Protein 4IAU (pdb70)

InterPro domains:
  IPR001064 Beta/gamma crystallin [PF00030] (87-160)
  IPR001064 Beta/gamma crystallin [SM00247] (85-162)
  IPR011024 Gamma-crystallin-like [SSF49695] (13-160)

Radius of gyration: 16.04 Å; Cα contacts (8 Å, |Δi|>4): 445; chains: 1; bounding box: 22×29×55 Å

CATH classification: 2.60.20.10 (+1 more: 2.60.20.10)

B-factor: mean 14.28, std 14.47, range [1.96, 157.89]

Foldseek 3Di:
DQWKKWFAAPVGDIDMDDFWFQFDPGWTFKMATAHAKKFFQAGQFCVVVLQPGDMDDDDHDDDMGDPHGGGIMGGPVCAVQFKKWALGFNRGHDIDDPSFWDQFDDRQWTFWMATRAFKDWWDLHGRPDDHTDIDHGDGGRGVVSRVDDTRRTTTGGD

Sequence (158 aa):
STAKVTLVTSGGSSQDFTSEQTNITTDFARVRVTKGWIFYQQANYNDASGGGSLWIKLDESSHLDLPFTPRSFRPVKTFQVGATLYKHVNFGGKELDLPNSNPRIDIGGVSSALISQGQWRLYEQYDYAGPSTRRGPGVYVNAGALGVANDALKSERE

Solvent-accessible surface area: 7468 Å² total

Organism: Geodia cydonium (NCBI:txid6047)

Secondary structure (DSSP, 8-state):
--SEEEEE-TTS-EEEE-S-BS--SS---EEEEEE--EEESSHHHHTTTTT-S-EEE----S----SS--SEEE--TTTTT-EEEESSGGG-S-EEEESS--S---SS---EEEE-S--EEEESSGGG-S-EEEE-SEEE-SHHHHTS-TT-----B-

Structure (mmCIF, N/CA/C/O backbone):
data_4IAU
#
_entry.id   4IAU
#
_cell.length_a   24.170
_cell.length_b   61.302
_cell.length_c   50.175
_cell.angle_alpha   90.00
_cell.angle_beta   95.45
_cell.angle_gamma   90.00
#
_symmetry.space_group_name_H-M   'P 1 21 1'
#
loop_
_entity.id
_entity.type
_entity.pdbx_description
1 polymer Beta-gamma-crystallin
2 non-polymer 'CALCIUM ION'
3 non-polymer GLYCEROL
4 water water
#
loop_
_atom_site.group_PDB
_atom_site.id
_atom_site.type_symbol
_atom_site.label_atom_id
_atom_site.label_alt_id
_atom_site.label_comp_id
_atom_site.label_asym_id
_atom_site.label_entity_id
_atom_site.label_seq_id
_atom_site.pdbx_PDB_ins_code
_atom_site.Cartn_x
_atom_site.Cartn_y
_atom_site.Cartn_z
_atom_site.occupancy
_atom_site.B_iso_or_equiv
_atom_site.auth_seq_id
_atom_site.auth_comp_id
_atom_site.auth_asym_id
_atom_site.auth_atom_id
_atom_site.pdbx_PDB_model_num
ATOM 1 N N . SER A 1 2 ? -0.776 20.207 28.703 1.00 21.16 2 SER A N 1
ATOM 2 C CA . SER A 1 2 ? -0.252 21.388 28.065 1.00 14.19 2 SER A CA 1
ATOM 3 C C . SER A 1 2 ? 0.763 20.980 27.026 1.00 13.19 2 SER A C 1
ATOM 4 O O . SER A 1 2 ? 1.558 20.076 27.287 1.00 17.96 2 SER A O 1
ATOM 11 N N . THR A 1 3 ? 0.754 21.675 25.915 1.00 12.28 3 THR A N 1
ATOM 12 C CA . THR A 1 3 ? 1.678 21.451 24.831 1.00 12.96 3 THR A CA 1
ATOM 13 C C . THR A 1 3 ? 2.941 22.327 24.886 1.00 11.17 3 THR A C 1
ATOM 14 O O . THR A 1 3 ? 4.016 21.935 24.352 1.00 16.35 3 THR A O 1
ATOM 21 N N . ALA A 1 4 ? 2.881 23.471 25.487 1.00 8.03 4 ALA A N 1
ATOM 22 C CA . ALA A 1 4 ? 4.053 24.327 25.755 1.00 6.68 4 ALA A CA 1
ATOM 23 C C . ALA A 1 4 ? 3.981 24.753 27.210 1.00 5.92 4 ALA A C 1
ATOM 24 O O . ALA A 1 4 ? 2.895 25.006 27.734 1.00 6.70 4 ALA A O 1
ATOM 26 N N . LYS A 1 5 ? 5.155 24.859 27.854 1.00 5.51 5 LYS A N 1
ATOM 27 C CA . LYS A 1 5 ? 5.181 25.190 29.270 1.00 5.24 5 LYS A CA 1
ATOM 28 C C . LYS A 1 5 ? 6.505 25.845 29.613 1.00 5.19 5 LYS A C 1
ATOM 29 O O . LYS A 1 5 ? 7.566 25.380 29.165 1.00 5.96 5 LYS A O 1
ATOM 40 N N . VAL A 1 6 ? 6.455 26.882 30.419 1.00 5.16 6 VAL A N 1
ATOM 41 C CA . VAL A 1 6 ? 7.639 27.567 30.902 1.00 5.10 6 VAL A CA 1
ATOM 42 C C . VAL A 1 6 ? 7.440 27.929 32.375 1.00 5.01 6 VAL A C 1
ATOM 43 O O . VAL A 1 6 ? 6.374 28.340 32.775 1.00 6.07 6 VAL A O 1
ATOM 47 N N . THR A 1 7 ? 8.520 27.795 33.133 1.00 5.35 7 THR A N 1
ATOM 48 C CA . THR A 1 7 ? 8.580 28.256 34.492 1.00 5.73 7 THR A CA 1
ATOM 49 C C . THR A 1 7 ? 9.390 29.557 34.536 1.00 5.38 7 THR A C 1
ATOM 50 O O . THR A 1 7 ? 10.473 29.642 33.958 1.00 6.21 7 THR A O 1
ATOM 54 N N . LEU A 1 8 ? 8.845 30.559 35.221 1.00 5.74 8 LEU A N 1
ATOM 55 C CA . LEU A 1 8 ? 9.492 31.834 35.419 1.00 5.29 8 LEU A CA 1
ATOM 56 C C . LEU A 1 8 ? 9.575 32.108 36.905 1.00 5.51 8 LEU A C 1
ATOM 57 O O . LEU A 1 8 ? 8.684 31.780 37.676 1.00 6.64 8 LEU A O 1
ATOM 62 N N . VAL A 1 9 ? 10.713 32.682 37.327 1.00 5.86 9 VAL A N 1
ATOM 63 C CA . VAL A 1 9 ? 10.999 32.923 38.738 1.00 5.94 9 VAL A CA 1
ATOM 64 C C . VAL A 1 9 ? 11.422 34.376 38.922 1.00 5.96 9 VAL A C 1
ATOM 65 O O . VAL A 1 9 ? 12.216 34.925 38.156 1.00 6.27 9 VAL A O 1
ATOM 69 N N . THR A 1 10 ? 10.860 35.027 39.951 1.00 6.25 10 THR A N 1
ATOM 70 C CA . THR A 1 10 ? 11.203 36.387 40.305 1.00 6.68 10 THR A CA 1
ATOM 71 C C . THR A 1 10 ? 12.540 36.433 41.008 1.00 6.85 10 THR A C 1
ATOM 72 O O . THR A 1 10 ? 13.018 35.447 41.543 1.00 7.48 10 THR A O 1
ATOM 76 N N . SER A 1 11 ? 13.100 37.643 41.117 1.00 7.42 11 SER A N 1
ATOM 77 C CA . SER A 1 11 ? 14.347 37.804 41.860 1.00 8.18 11 SER A CA 1
ATOM 78 C C . SER A 1 11 ? 14.145 37.413 43.318 1.00 8.09 11 SER A C 1
ATOM 79 O O . SER A 1 11 ? 15.092 37.022 43.981 1.00 9.64 11 SER A O 1
ATOM 84 N N . GLY A 1 12 ? 12.933 37.566 43.851 1.00 8.51 12 GLY A N 1
ATOM 85 C CA . GLY A 1 12 ? 12.639 37.208 45.226 1.00 9.18 12 GLY A CA 1
ATOM 86 C C . GLY A 1 12 ? 12.448 35.763 45.486 1.00 8.45 12 GLY A C 1
ATOM 87 O O . GLY A 1 12 ? 12.333 35.370 46.635 1.00 10.73 12 GLY A O 1
ATOM 88 N N . GLY A 1 13 ? 12.391 34.935 44.428 1.00 7.95 13 GLY A N 1
ATOM 89 C CA . GLY A 1 13 ? 12.230 33.513 44.541 1.00 7.95 13 GLY A CA 1
ATOM 90 C C . GLY A 1 13 ? 10.883 32.934 44.303 1.00 8.36 13 GLY A C 1
ATOM 91 O O . GLY A 1 13 ? 10.689 31.770 44.591 1.00 15.84 13 GLY A O 1
ATOM 92 N N . SER A 1 14 ? 9.921 33.677 43.841 1.00 8.21 14 SER A N 1
ATOM 93 C CA . SER A 1 14 ? 8.566 33.203 43.586 1.00 8.39 14 SER A CA 1
ATOM 94 C C . SER A 1 14 ? 8.460 32.709 42.155 1.00 7.41 14 SER A C 1
ATOM 95 O O . SER A 1 14 ? 8.964 33.357 41.236 1.00 11.14 14 SER A O 1
ATOM 102 N N . SER A 1 15 ? 7.758 31.652 41.932 1.00 7.14 15 SER A N 1
ATOM 103 C CA . SER A 1 15 ? 7.712 30.980 40.631 1.00 6.96 15 SER A CA 1
ATOM 104 C C . SER A 1 15 ? 6.291 30.848 40.144 1.00 6.09 15 SER A C 1
ATOM 105 O O . SER A 1 15 ? 5.346 30.692 40.917 1.00 7.29 15 SER A O 1
ATOM 112 N N . GLN A 1 16 ? 6.162 30.859 38.807 1.00 6.31 16 GLN A N 1
ATOM 113 C CA . GLN A 1 16 ? 4.881 30.587 38.171 1.00 6.01 16 GLN A CA 1
ATOM 114 C C . GLN A 1 16 ? 5.144 29.876 36.867 1.00 5.90 16 GLN A C 1
ATOM 115 O O . GLN A 1 16 ? 6.116 30.167 36.164 1.00 6.37 16 GLN A O 1
ATOM 121 N N . ASP A 1 17 ? 4.224 28.954 36.524 1.00 6.39 17 ASP A N 1
ATOM 122 C CA . ASP A 1 17 ? 4.291 28.276 35.243 1.00 6.24 17 ASP A CA 1
ATOM 123 C C . ASP A 1 17 ? 3.223 28.863 34.308 1.00 5.90 17 ASP A C 1
ATOM 124 O O . ASP A 1 17 ? 2.156 29.243 34.724 1.00 7.52 17 ASP A O 1
ATOM 129 N N . PHE A 1 18 ? 3.570 28.897 33.011 1.00 5.43 18 PHE A N 1
ATOM 130 C CA . PHE A 1 18 ? 2.696 29.393 31.974 1.00 5.56 18 PHE A CA 1
ATOM 131 C C . PHE A 1 18 ? 2.624 28.380 30.852 1.00 5.42 18 PHE A C 1
ATOM 132 O O . PHE A 1 18 ? 3.612 27.726 30.504 1.00 5.92 18 PHE A O 1
ATOM 140 N N . THR A 1 19 ? 1.428 28.293 30.225 1.00 6.11 19 THR A N 1
ATOM 141 C CA . THR A 1 19 ? 1.177 27.366 29.136 1.00 6.33 19 THR A CA 1
ATOM 142 C C . THR A 1 19 ? 0.567 28.082 27.943 1.00 6.39 19 THR A C 1
ATOM 143 O O . THR A 1 19 ? 0.206 27.426 26.967 1.00 8.45 19 THR A O 1
ATOM 147 N N . SER A 1 20 ? 0.431 29.400 27.979 1.00 6.07 20 SER A N 1
ATOM 148 C CA . SER A 1 20 ? -0.177 30.147 26.905 1.00 6.05 20 SER A CA 1
ATOM 149 C C . SER A 1 20 ? 0.447 31.515 26.798 1.00 6.14 20 SER A C 1
ATOM 150 O O . SER A 1 20 ? 1.153 31.966 27.706 1.00 6.53 20 SER A O 1
ATOM 153 N N . GLU A 1 21 ? 0.152 32.220 25.724 1.00 6.52 21 GLU A N 1
ATOM 154 C CA . GLU A 1 21 ? 0.736 33.525 25.462 1.00 6.26 21 GLU A CA 1
ATOM 155 C C . GLU A 1 21 ? 0.327 34.550 26.510 1.00 6.35 21 GLU A C 1
ATOM 156 O O . GLU A 1 21 ? -0.809 34.569 26.968 1.00 7.38 21 GLU A O 1
ATOM 162 N N . GLN A 1 22 ? 1.264 35.448 26.834 1.00 6.16 22 GLN A N 1
ATOM 163 C CA . GLN A 1 22 ? 1.068 36.522 27.765 1.00 5.90 22 GLN A CA 1
ATOM 164 C C . GLN A 1 22 ? 1.445 37.844 27.125 1.00 5.73 22 GLN A C 1
ATOM 165 O O . GLN A 1 22 ? 2.643 38.151 26.978 1.00 6.72 22 GLN A O 1
ATOM 171 N N . THR A 1 23 ? 0.452 38.627 26.708 1.00 6.15 23 THR A N 1
ATOM 172 C CA . THR A 1 23 ? 0.670 39.887 26.054 1.00 6.63 23 THR A CA 1
ATOM 173 C C . THR A 1 23 ? 1.156 40.965 26.990 1.00 6.29 23 THR A C 1
ATOM 174 O O . THR A 1 23 ? 1.760 41.963 26.564 1.00 6.83 23 THR A O 1
ATOM 181 N N . ASN A 1 24 ? 0.832 40.809 28.271 1.00 6.42 24 ASN A N 1
ATOM 182 C CA . ASN A 1 24 ? 1.274 41.693 29.358 1.00 7.13 24 ASN A CA 1
ATOM 183 C C . ASN A 1 24 ? 1.557 40.771 30.553 1.00 7.85 24 ASN A C 1
ATOM 184 O O . ASN A 1 24 ? 0.999 39.675 30.618 1.00 9.55 24 ASN A O 1
ATOM 189 N N . ILE A 1 25 ? 2.386 41.234 31.463 1.00 8.77 25 ILE A N 1
ATOM 190 C CA . ILE A 1 25 ? 2.688 40.454 32.666 1.00 8.56 25 ILE A CA 1
ATOM 191 C C . ILE A 1 25 ? 2.953 41.480 33.756 1.00 8.88 25 ILE A C 1
ATOM 192 O O . ILE A 1 25 ? 3.816 42.331 33.609 1.00 10.46 25 ILE A O 1
ATOM 197 N N . THR A 1 26 ? 2.253 41.393 34.880 1.00 9.22 26 THR A N 1
ATOM 198 C CA . THR A 1 26 ? 2.471 42.391 35.955 1.00 10.38 26 THR A CA 1
ATOM 199 C C . THR A 1 26 ? 3.750 42.116 36.734 1.00 10.10 26 THR A C 1
ATOM 200 O O . THR A 1 26 ? 4.523 43.015 37.071 1.00 13.66 26 THR A O 1
ATOM 207 N N . THR A 1 27 ? 4.021 40.848 36.980 1.00 8.36 27 THR A N 1
ATOM 208 C CA . THR A 1 27 ? 5.153 40.412 37.738 1.00 7.98 27 THR A CA 1
ATOM 209 C C . THR A 1 27 ? 6.433 40.581 36.935 1.00 7.00 27 THR A C 1
ATOM 210 O O . THR A 1 27 ? 6.445 40.317 35.742 1.00 8.19 27 THR A O 1
ATOM 214 N N . ASP A 1 28 ? 7.502 41.009 37.590 1.00 7.65 28 ASP A N 1
ATOM 215 C CA . ASP A 1 28 ? 8.838 41.077 37.012 1.00 7.59 28 ASP A CA 1
ATOM 216 C C . ASP A 1 28 ? 9.547 39.755 37.261 1.00 6.82 28 ASP A C 1
ATOM 217 O O . ASP A 1 28 ? 9.822 39.387 38.418 1.00 8.84 28 ASP A O 1
ATOM 222 N N . PHE A 1 29 ? 9.859 39.016 36.198 1.00 6.67 29 PHE A N 1
ATOM 223 C CA . PHE A 1 29 ? 10.576 37.766 36.290 1.00 6.86 29 PHE A CA 1
ATOM 224 C C . PHE A 1 29 ? 12.039 37.934 35.933 1.00 6.74 29 PHE A C 1
ATOM 225 O O . PHE A 1 29 ? 12.380 38.760 35.055 1.00 8.14 29 PHE A O 1
ATOM 233 N N . ALA A 1 30 ? 12.877 37.143 36.564 1.00 6.50 30 ALA A N 1
ATOM 234 C CA . ALA A 1 30 ? 14.332 37.225 36.406 1.00 7.46 30 ALA A CA 1
ATOM 235 C C . ALA A 1 30 ? 14.957 35.933 35.854 1.00 6.56 30 ALA A C 1
ATOM 236 O O . ALA A 1 30 ? 16.042 36.032 35.269 1.00 7.52 30 ALA A O 1
ATOM 238 N N . ARG A 1 31 ? 14.376 34.777 36.088 1.00 6.36 31 ARG A N 1
ATOM 239 C CA . ARG A 1 31 ? 14.957 33.492 35.675 1.00 5.96 31 ARG A CA 1
ATOM 240 C C . ARG A 1 31 ? 13.883 32.670 34.988 1.00 5.56 31 ARG A C 1
ATOM 241 O O . ARG A 1 31 ? 12.684 32.863 35.198 1.00 6.14 31 ARG A O 1
ATOM 249 N N . VAL A 1 32 ? 14.358 31.736 34.164 1.00 5.72 32 VAL A N 1
ATOM 250 C CA . VAL A 1 32 ? 13.475 30.998 33.254 1.00 5.53 32 VAL A CA 1
ATOM 251 C C . VAL A 1 32 ? 13.943 29.565 33.102 1.00 6.07 32 VAL A C 1
ATOM 252 O O . VAL A 1 32 ? 15.153 29.283 33.065 1.00 7.29 32 VAL A O 1
ATOM 256 N N . ARG A 1 33 ? 12.985 28.667 32.901 1.00 5.98 33 ARG A N 1
ATOM 257 C CA . ARG A 1 33 ? 13.222 27.317 32.422 1.00 6.10 33 ARG A CA 1
ATOM 258 C C . ARG A 1 33 ? 12.045 26.905 31.530 1.00 5.34 33 ARG A C 1
ATOM 259 O O . ARG A 1 33 ? 10.952 26.688 32.027 1.00 6.04 33 ARG A O 1
ATOM 267 N N . VAL A 1 34 ? 12.298 26.811 30.212 1.00 6.01 34 VAL A N 1
ATOM 268 C CA . VAL A 1 34 ? 11.313 26.233 29.312 1.00 5.46 34 VAL A CA 1
ATOM 269 C C . VAL A 1 34 ? 11.304 24.721 29.517 1.00 5.69 34 VAL A C 1
ATOM 270 O O . VAL A 1 34 ? 12.344 24.070 29.351 1.00 7.15 34 VAL A O 1
ATOM 274 N N . THR A 1 35 ? 10.165 24.169 29.909 1.00 5.56 35 THR A N 1
ATOM 275 C CA . THR A 1 35 ? 10.063 22.723 30.144 1.00 5.92 35 THR A CA 1
ATOM 276 C C . THR A 1 35 ? 9.404 21.999 28.970 1.00 5.61 35 THR A C 1
ATOM 277 O O . THR A 1 35 ? 9.702 20.809 28.797 1.00 6.44 35 THR A O 1
ATOM 281 N N . LYS A 1 36 ? 8.590 22.670 28.176 1.00 5.54 36 LYS A N 1
ATOM 282 C CA . LYS A 1 36 ? 7.990 22.078 26.988 1.00 5.47 36 LYS A CA 1
ATOM 283 C C . LYS A 1 36 ? 7.862 23.156 25.920 1.00 5.45 36 LYS A C 1
ATOM 284 O O . LYS A 1 36 ? 7.353 24.238 26.157 1.00 5.81 36 LYS A O 1
ATOM 290 N N . GLY A 1 37 ? 8.289 22.816 24.712 1.00 6.18 37 GLY A N 1
ATOM 291 C CA . GLY A 1 37 ? 8.066 23.664 23.554 1.00 6.50 37 GLY A CA 1
ATOM 292 C C . GLY A 1 37 ? 9.195 24.662 23.350 1.00 5.93 37 GLY A C 1
ATOM 293 O O . GLY A 1 37 ? 10.355 24.427 23.685 1.00 6.56 37 GLY A O 1
ATOM 306 N N . TRP A 1 39 ? 9.732 29.104 23.349 1.00 5.11 39 TRP A N 1
ATOM 307 C CA . TRP A 1 39 ? 9.122 30.329 23.759 1.00 5.24 39 TRP A CA 1
ATOM 308 C C . TRP A 1 39 ? 9.958 31.536 23.332 1.00 5.08 39 TRP A C 1
ATOM 309 O O . TRP A 1 39 ? 11.172 31.460 23.273 1.00 6.74 39 TRP A O 1
ATOM 320 N N . ILE A 1 40 ? 9.291 32.661 23.124 1.00 4.81 40 ILE A N 1
ATOM 321 C CA . ILE A 1 40 ? 9.962 33.912 22.818 1.00 4.69 40 ILE A CA 1
ATOM 322 C C . ILE A 1 40 ? 9.535 34.912 23.872 1.00 4.62 40 ILE A C 1
ATOM 323 O O . ILE A 1 40 ? 8.351 35.021 24.225 1.00 5.27 40 ILE A O 1
ATOM 328 N N . PHE A 1 41 ? 10.517 35.645 24.386 1.00 4.73 41 PHE A N 1
ATOM 329 C CA . PHE A 1 41 ? 10.381 36.655 25.423 1.00 4.89 41 PHE A CA 1
ATOM 330 C C . PHE A 1 41 ? 10.736 38.008 24.846 1.00 4.77 41 PHE A C 1
ATOM 331 O O . PHE A 1 41 ? 11.679 38.109 24.049 1.00 5.39 41 PHE A O 1
ATOM 346 N N . TYR A 1 42 ? 10.008 39.057 25.280 1.00 4.76 42 TYR A N 1
ATOM 347 C CA . TYR A 1 42 ? 10.149 40.365 24.695 1.00 4.74 42 TYR A CA 1
ATOM 348 C C . TYR A 1 42 ? 10.255 41.421 25.789 1.00 4.88 42 TYR A C 1
ATOM 349 O O . TYR A 1 42 ? 9.571 41.351 26.807 1.00 5.52 42 TYR A O 1
ATOM 358 N N . GLN A 1 43 ? 11.051 42.453 25.495 1.00 5.40 43 GLN A N 1
ATOM 359 C CA . GLN A 1 43 ? 11.246 43.545 26.444 1.00 5.64 43 GLN A CA 1
ATOM 360 C C . GLN A 1 43 ? 10.021 44.423 26.610 1.00 5.84 43 GLN A C 1
ATOM 361 O O . GLN A 1 43 ? 9.828 45.023 27.684 1.00 6.24 43 GLN A O 1
ATOM 367 N N . GLN A 1 44 ? 9.204 44.567 25.560 1.00 5.62 44 GLN A N 1
ATOM 368 C CA . GLN A 1 44 ? 7.999 45.355 25.593 1.00 5.56 44 GLN A CA 1
ATOM 369 C C . GLN A 1 44 ? 6.774 44.465 25.599 1.00 5.50 44 GLN A C 1
ATOM 370 O O . GLN A 1 44 ? 6.789 43.328 25.114 1.00 6.36 44 GLN A O 1
ATOM 376 N N . ALA A 1 45 ? 5.664 45.026 26.096 1.00 6.06 45 ALA A N 1
ATOM 377 C CA . ALA A 1 45 ? 4.345 44.370 25.993 1.00 6.23 45 ALA A CA 1
ATOM 378 C C . ALA A 1 45 ? 3.978 44.165 24.540 1.00 5.90 45 ALA A C 1
ATOM 379 O O . ALA A 1 45 ? 4.511 44.785 23.624 1.00 6.68 45 ALA A O 1
ATOM 381 N N . ASN A 1 46 ? 3.024 43.250 24.335 1.00 5.94 46 ASN A N 1
ATOM 382 C CA . ASN A 1 46 ? 2.514 43.045 22.997 1.00 6.19 46 ASN A CA 1
ATOM 383 C C . ASN A 1 46 ? 3.620 42.672 22.024 1.00 5.84 46 ASN A C 1
ATOM 384 O O . ASN A 1 46 ? 3.571 43.017 20.837 1.00 6.90 46 ASN A O 1
ATOM 389 N N . TYR A 1 47 ? 4.597 41.926 22.504 1.00 5.19 47 TYR A N 1
ATOM 390 C CA . TYR A 1 47 ? 5.570 41.268 21.637 1.00 5.29 47 TYR A CA 1
ATOM 391 C C . TYR A 1 47 ? 6.347 42.290 20.844 1.00 5.03 47 TYR A C 1
ATOM 392 O O . TYR A 1 47 ? 6.595 42.158 19.642 1.00 5.54 47 TYR A O 1
ATOM 401 N N . ASN A 1 48 ? 6.841 43.337 21.527 1.00 5.45 48 ASN A N 1
ATOM 402 C CA . ASN A 1 48 ? 7.694 44.344 20.902 1.00 5.36 48 ASN A CA 1
ATOM 403 C C . ASN A 1 48 ? 6.998 45.078 19.778 1.00 5.66 48 ASN A C 1
ATOM 404 O O . ASN A 1 48 ? 7.614 45.557 18.828 1.00 6.24 48 ASN A O 1
ATOM 409 N N . ASP A 1 49 ? 5.666 45.274 19.928 1.00 6.31 49 ASP A N 1
ATOM 410 C CA . ASP A 1 49 ? 4.975 45.998 18.855 1.00 6.44 49 ASP A CA 1
ATOM 411 C C . ASP A 1 49 ? 5.445 47.438 18.711 1.00 6.52 49 ASP A C 1
ATOM 412 O O . ASP A 1 49 ? 5.626 47.915 17.595 1.00 6.89 49 ASP A O 1
ATOM 417 N N . ALA A 1 50 ? 5.616 48.164 19.833 1.00 6.53 50 ALA A N 1
ATOM 418 C CA . ALA A 1 50 ? 5.917 49.595 19.730 1.00 6.58 50 ALA A CA 1
ATOM 419 C C . ALA A 1 50 ? 7.230 49.799 19.004 1.00 6.45 50 ALA A C 1
ATOM 420 O O . ALA A 1 50 ? 7.371 50.772 18.234 1.00 7.29 50 ALA A O 1
ATOM 422 N N . SER A 1 51 ? 8.228 48.960 19.273 1.00 6.48 51 SER A N 1
ATOM 423 C CA . SER A 1 51 ? 9.521 49.061 18.641 1.00 6.55 51 SER A CA 1
ATOM 424 C C . SER A 1 51 ? 9.586 48.403 17.272 1.00 6.72 51 SER A C 1
ATOM 425 O O . SER A 1 51 ? 10.676 48.323 16.671 1.00 7.97 51 SER A O 1
ATOM 428 N N . GLY A 1 52 ? 8.488 47.872 16.769 1.00 6.84 52 GLY A N 1
ATOM 429 C CA . GLY A 1 52 ? 8.530 47.166 15.500 1.00 7.53 52 GLY A CA 1
ATOM 430 C C . GLY A 1 52 ? 9.544 46.040 15.512 1.00 7.02 52 GLY A C 1
ATOM 431 O O . GLY A 1 52 ? 10.212 45.756 14.523 1.00 7.84 52 GLY A O 1
ATOM 432 N N . GLY A 1 53 ? 9.656 45.336 16.665 1.00 6.37 53 GLY A N 1
ATOM 433 C CA . GLY A 1 53 ? 10.561 44.249 16.828 1.00 6.49 53 GLY A CA 1
ATOM 434 C C . GLY A 1 53 ? 11.974 44.599 1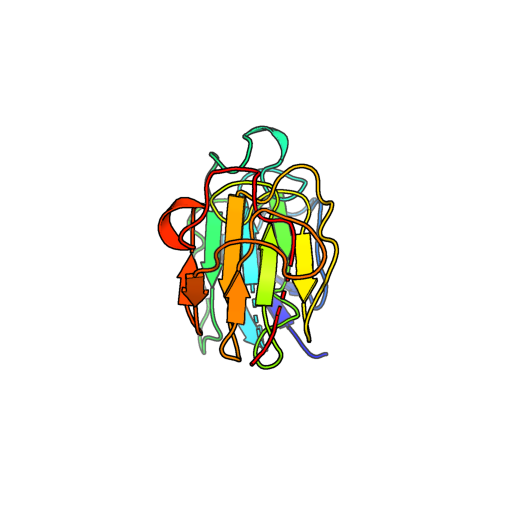7.199 1.00 6.78 53 GLY A C 1
ATOM 435 O O . GLY A 1 53 ? 12.787 43.705 17.409 1.00 7.54 53 GLY A O 1
ATOM 436 N N . GLY A 1 54 ? 12.271 45.913 17.340 1.00 7.17 54 GLY A N 1
ATOM 437 C CA . GLY A 1 54 ? 13.625 46.327 17.560 1.00 7.84 54 GLY A CA 1
ATOM 438 C C . GLY A 1 54 ? 14.094 46.354 19.004 1.00 7.46 54 GLY A C 1
ATOM 439 O O . GLY A 1 54 ? 15.308 46.510 19.222 1.00 9.06 54 GLY A O 1
ATOM 440 N N . SER A 1 55 ? 13.223 46.183 19.975 1.00 6.36 55 SER A N 1
ATOM 441 C CA . SER A 1 55 ? 13.607 46.048 21.371 1.00 6.38 55 SER A CA 1
ATOM 442 C C . SER A 1 55 ? 14.221 44.653 21.593 1.00 6.00 55 SER A C 1
ATOM 443 O O . SER A 1 55 ? 14.328 43.830 20.690 1.00 6.99 55 SER A O 1
ATOM 446 N N . LEU A 1 56 ? 14.623 44.412 22.844 1.00 6.23 56 LEU A N 1
ATOM 447 C CA . LEU A 1 56 ? 15.281 43.154 23.141 1.00 6.16 56 LEU A CA 1
ATOM 448 C C . LEU A 1 56 ? 14.287 41.996 23.117 1.00 5.42 56 LEU A C 1
ATOM 449 O O . LEU A 1 56 ? 13.103 42.145 23.414 1.00 5.49 56 LEU A O 1
ATOM 454 N N . TRP A 1 57 ? 14.800 40.843 22.740 1.00 5.67 57 TRP A N 1
ATOM 455 C CA . TRP A 1 57 ? 14.049 39.618 22.621 1.00 5.44 57 TRP A CA 1
ATOM 456 C C . TRP A 1 57 ? 14.962 38.452 22.804 1.00 5.58 57 TRP A C 1
ATOM 457 O O . TRP A 1 57 ? 16.175 38.548 22.548 1.00 6.23 57 TRP A O 1
ATOM 468 N N . ILE A 1 58 ? 14.392 37.289 23.156 1.00 5.66 58 ILE A N 1
ATOM 469 C CA . ILE A 1 58 ? 15.171 36.067 23.213 1.00 5.68 58 ILE A CA 1
ATOM 470 C C . ILE A 1 58 ? 14.237 34.885 22.955 1.00 5.36 58 ILE A C 1
ATOM 471 O O . ILE A 1 58 ? 13.137 34.851 23.501 1.00 5.78 58 ILE A O 1
ATOM 476 N N . LYS A 1 59 ? 14.683 33.934 22.149 1.00 5.64 59 LYS A N 1
ATOM 477 C CA . LYS A 1 59 ? 13.997 32.700 21.901 1.00 5.74 59 LYS A CA 1
ATOM 478 C C . LYS A 1 59 ? 14.684 31.594 22.711 1.00 5.49 59 LYS A C 1
ATOM 479 O O . LYS A 1 59 ? 15.902 31.449 22.603 1.00 7.05 59 LYS A O 1
ATOM 490 N N . LEU A 1 60 ? 13.920 30.836 23.470 1.00 5.40 60 LEU A N 1
ATOM 491 C CA . LEU A 1 60 ? 14.433 29.794 24.301 1.00 5.71 60 LEU A CA 1
ATOM 492 C C . LEU A 1 60 ? 13.747 28.458 24.057 1.00 5.99 60 LEU A C 1
ATOM 493 O O . LEU A 1 60 ? 12.547 28.340 23.907 1.00 7.01 60 LEU A O 1
ATOM 498 N N . ASP A 1 61 ? 14.620 27.434 24.029 1.00 6.95 61 ASP A N 1
ATOM 499 C CA . ASP A 1 61 ? 14.220 26.046 23.852 1.00 6.92 61 ASP A CA 1
ATOM 500 C C . ASP A 1 61 ? 14.173 25.333 25.192 1.00 6.60 61 ASP A C 1
ATOM 501 O O . ASP A 1 61 ? 14.585 25.842 26.234 1.00 7.28 61 ASP A O 1
ATOM 506 N N . GLU A 1 62 ? 13.644 24.119 25.149 1.00 6.55 62 GLU A N 1
ATOM 507 C CA . GLU A 1 62 ? 13.574 23.257 26.333 1.00 6.45 62 GLU A CA 1
ATOM 508 C C . GLU A 1 62 ? 14.909 23.191 27.029 1.00 6.60 62 GLU A C 1
ATOM 509 O O . GLU A 1 62 ? 15.973 23.046 26.380 1.00 7.93 62 GLU A O 1
ATOM 515 N N . SER A 1 63 ? 14.874 23.198 28.341 1.00 6.08 63 SER A N 1
ATOM 516 C CA . SER A 1 63 ? 16.039 23.171 29.196 1.00 7.21 63 SER A CA 1
ATOM 517 C C . SER A 1 63 ? 15.777 22.387 30.451 1.00 7.11 63 SER A C 1
ATOM 518 O O . SER A 1 63 ? 14.642 22.316 30.922 1.00 7.35 63 SER A O 1
ATOM 521 N N . SER A 1 64 ? 16.871 21.887 31.031 1.00 8.66 64 SER A N 1
ATOM 522 C CA . SER A 1 64 ? 16.796 21.148 32.294 1.00 8.96 64 SER A CA 1
A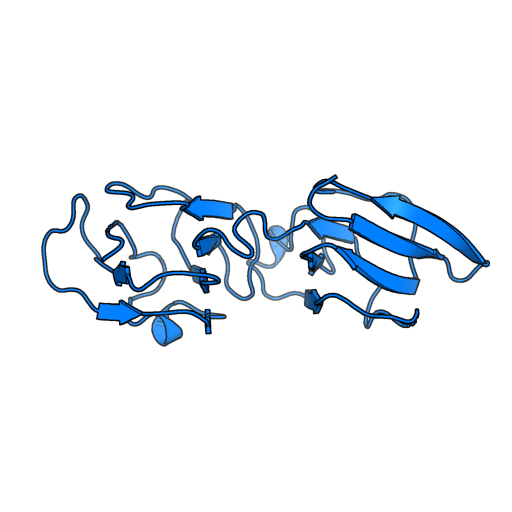TOM 523 C C . SER A 1 64 ? 17.122 21.971 33.523 1.00 8.49 64 SER A C 1
ATOM 524 O O . SER A 1 64 ? 17.084 21.456 34.640 1.00 10.90 64 SER A O 1
ATOM 529 N N . HIS A 1 65 ? 17.363 23.272 33.357 1.00 7.96 65 HIS A N 1
ATOM 530 C CA . HIS A 1 65 ? 17.750 24.065 34.532 1.00 9.93 65 HIS A CA 1
ATOM 531 C C . HIS A 1 65 ? 17.285 25.503 34.386 1.00 8.80 65 HIS A C 1
ATOM 532 O O . HIS A 1 65 ? 17.130 25.998 33.277 1.00 11.06 65 HIS A O 1
ATOM 539 N N . LEU A 1 66 ? 17.112 26.153 35.534 1.00 9.32 66 LEU A N 1
ATOM 540 C CA . LEU A 1 66 ? 16.793 27.534 35.608 1.00 9.35 66 LEU A CA 1
ATOM 541 C C . LEU A 1 66 ? 18.002 28.396 35.332 1.00 10.92 66 LEU A C 1
ATOM 542 O O . LEU A 1 66 ? 19.105 28.076 35.795 1.00 11.36 66 LEU A O 1
ATOM 559 N N . ASP A 1 68 ? 19.246 32.797 34.234 1.00 9.57 68 ASP A N 1
ATOM 560 C CA . ASP A 1 68 ? 18.883 34.174 34.124 1.00 7.82 68 ASP A CA 1
ATOM 561 C C . ASP A 1 68 ? 18.316 34.524 32.747 1.00 7.96 68 ASP A C 1
ATOM 562 O O . ASP A 1 68 ? 18.884 34.113 31.718 1.00 10.61 68 ASP A O 1
ATOM 567 N N . LEU A 1 69 ? 17.301 35.341 32.734 1.00 7.63 69 LEU A N 1
ATOM 568 C CA . LEU A 1 69 ? 16.850 36.048 31.535 1.00 7.88 69 LEU A CA 1
ATOM 569 C C . LEU A 1 69 ? 17.729 37.253 31.277 1.00 7.85 69 LEU A C 1
ATOM 570 O O . LEU A 1 69 ? 18.310 37.817 32.211 1.00 9.47 69 LEU A O 1
ATOM 575 N N . PRO A 1 70 ? 17.853 37.691 30.023 1.00 7.96 70 PRO A N 1
ATOM 576 C CA . PRO A 1 70 ? 18.716 38.830 29.691 1.00 7.85 70 PRO A CA 1
ATOM 577 C C . PRO A 1 70 ? 18.086 40.203 30.022 1.00 8.49 70 PRO A C 1
ATOM 578 O O . PRO A 1 70 ? 18.789 41.201 30.002 1.00 10.48 70 PRO A O 1
ATOM 582 N N . PHE A 1 71 ? 16.798 40.252 30.249 1.00 7.30 71 PHE A N 1
ATOM 583 C CA . PHE A 1 71 ? 16.028 41.437 30.544 1.00 7.25 71 PHE A CA 1
ATOM 584 C C . PHE A 1 71 ? 14.759 40.977 31.241 1.00 6.55 71 PHE A C 1
ATOM 585 O O . PHE A 1 71 ? 14.403 39.809 31.195 1.00 7.64 71 PHE A O 1
ATOM 593 N N . THR A 1 72 ? 14.056 41.934 31.837 1.00 7.33 72 THR A N 1
ATOM 594 C CA . THR A 1 72 ? 12.773 41.626 32.461 1.00 7.21 72 THR A CA 1
ATOM 595 C C . THR A 1 72 ? 11.705 41.563 31.375 1.00 6.72 72 THR A C 1
ATOM 596 O O . THR A 1 72 ? 11.477 42.559 30.699 1.00 8.25 72 THR A O 1
ATOM 600 N N . PRO A 1 73 ? 11.064 40.417 31.156 1.00 6.51 73 PRO A N 1
ATOM 601 C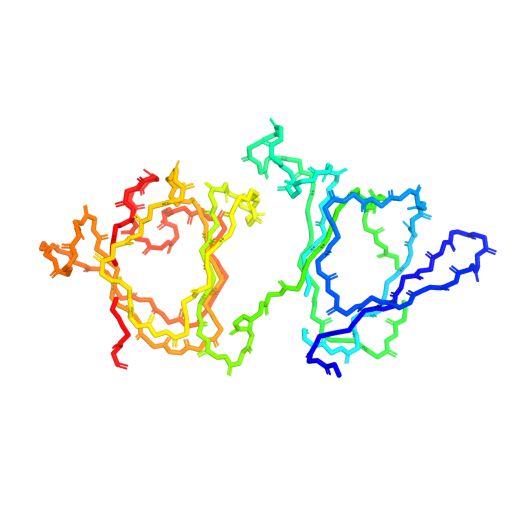 CA . PRO A 1 73 ? 10.083 40.364 30.073 1.00 6.71 73 PRO A CA 1
ATOM 602 C C . PRO A 1 73 ? 8.849 41.209 30.387 1.00 5.79 73 PRO A C 1
ATOM 603 O O . PRO A 1 73 ? 8.372 41.239 31.518 1.00 6.89 73 PRO A O 1
ATOM 607 N N . ARG A 1 74 ? 8.289 41.818 29.354 1.00 5.35 74 ARG A N 1
ATOM 608 C CA . ARG A 1 74 ? 6.961 42.430 29.436 1.00 5.12 74 ARG A CA 1
ATOM 609 C C . ARG A 1 74 ? 5.932 41.673 28.617 1.00 4.89 74 ARG A C 1
ATOM 610 O O . ARG A 1 74 ? 4.736 42.000 28.714 1.00 6.39 74 ARG A O 1
ATOM 618 N N . SER A 1 75 ? 6.324 40.669 27.852 1.00 4.96 75 SER A N 1
ATOM 619 C CA . SER A 1 75 ? 5.418 39.774 27.176 1.00 5.14 75 SER A CA 1
ATOM 620 C C . SER A 1 75 ? 6.217 38.553 26.751 1.00 4.73 75 SER A C 1
ATOM 621 O O . SER A 1 75 ? 7.444 38.597 26.652 1.00 4.80 75 SER A O 1
ATOM 624 N N . PHE A 1 76 ? 5.506 37.447 26.463 1.00 4.59 76 PHE A N 1
ATOM 625 C CA . PHE A 1 76 ? 6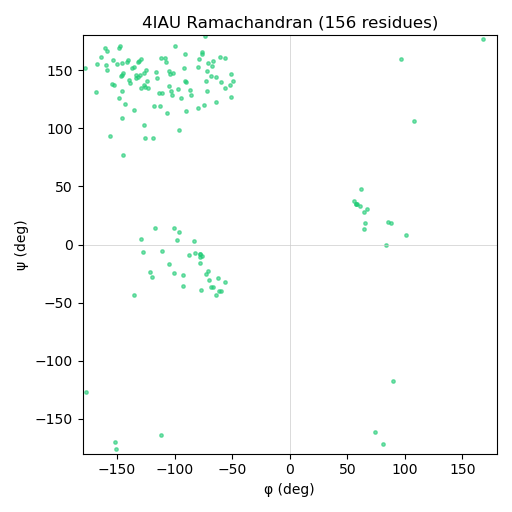.172 36.222 26.035 1.00 4.59 76 PHE A CA 1
ATOM 626 C C . PHE A 1 76 ? 5.108 35.297 25.506 1.00 4.35 76 PHE A C 1
ATOM 627 O O . PHE A 1 76 ? 3.927 35.375 25.872 1.00 5.21 76 PHE A O 1
ATOM 635 N N . ARG A 1 77 ? 5.532 34.368 24.624 1.00 4.66 77 ARG A N 1
ATOM 636 C CA . ARG A 1 77 ? 4.556 33.484 23.999 1.00 4.87 77 ARG A CA 1
ATOM 637 C C . ARG A 1 77 ? 5.230 32.237 23.473 1.00 4.58 77 ARG A C 1
ATOM 638 O O . ARG A 1 77 ? 6.413 32.258 23.106 1.00 5.02 77 ARG A O 1
ATOM 646 N N . PRO A 1 78 ? 4.487 31.141 23.366 1.00 4.72 78 PRO A N 1
ATOM 647 C CA . PRO A 1 78 ? 5.012 29.930 22.766 1.00 5.08 78 PRO A CA 1
ATOM 648 C C . PRO A 1 78 ? 4.994 30.046 21.246 1.00 5.34 78 PRO A C 1
ATOM 649 O O . PRO A 1 78 ? 4.250 30.802 20.641 1.00 6.09 78 PRO A O 1
ATOM 653 N N . VAL A 1 79 ? 5.829 29.206 20.622 1.00 5.72 79 VAL A N 1
ATOM 654 C CA . VAL A 1 79 ? 5.827 29.049 19.195 1.00 5.93 79 VAL A CA 1
ATOM 655 C C . VAL A 1 79 ? 4.960 27.823 18.909 1.00 5.79 79 VAL A C 1
ATOM 656 O O . VAL A 1 79 ? 5.383 26.674 19.044 1.00 6.98 79 VAL A O 1
ATOM 660 N N . LYS A 1 80 ? 3.696 28.032 18.554 1.00 6.22 80 LYS A N 1
ATOM 661 C CA . LYS A 1 80 ? 2.730 26.950 18.602 1.00 7.28 80 LYS A CA 1
ATOM 662 C C . LYS A 1 80 ? 2.850 25.991 17.414 1.00 7.39 80 LYS A C 1
ATOM 663 O O . LYS A 1 80 ? 2.258 24.905 17.437 1.00 9.65 80 LYS A O 1
ATOM 674 N N . THR A 1 81 ? 3.664 26.323 16.430 1.00 7.07 81 THR A N 1
ATOM 675 C CA . THR A 1 81 ? 3.973 25.402 15.343 1.00 6.94 81 THR A CA 1
ATOM 676 C C . THR A 1 81 ? 5.249 24.640 15.567 1.00 7.01 81 THR A C 1
ATOM 677 O O . THR A 1 81 ? 5.676 23.941 14.619 1.00 8.03 81 THR A O 1
ATOM 681 N N . PHE A 1 82 ? 5.825 24.689 16.749 1.00 7.69 82 PHE A N 1
ATOM 682 C CA . PHE A 1 82 ? 6.928 23.788 17.091 1.00 8.11 82 PHE A CA 1
ATOM 683 C C . PHE A 1 82 ? 6.473 22.362 16.766 1.00 8.92 82 PHE A C 1
ATOM 684 O O . PHE A 1 82 ? 5.388 21.940 17.228 1.00 10.43 82 PHE A O 1
ATOM 692 N N . GLN A 1 83 ? 7.255 21.639 15.990 1.00 10.15 83 GLN A N 1
ATOM 693 C CA . GLN A 1 83 ? 6.962 20.254 15.610 1.00 12.53 83 GLN A CA 1
ATOM 694 C C . GLN A 1 83 ? 5.723 20.086 14.738 1.00 12.90 83 GLN A C 1
ATOM 695 O O . GLN A 1 83 ? 5.201 18.941 14.654 1.00 15.93 83 GLN A O 1
ATOM 701 N N . VAL A 1 84 ? 5.285 21.158 14.123 1.00 10.84 84 VAL A N 1
ATOM 702 C CA . VAL A 1 84 ? 4.076 21.113 13.312 1.00 11.65 84 VAL A CA 1
ATOM 703 C C . VAL A 1 84 ? 4.268 21.826 12.011 1.00 9.92 84 VAL A C 1
ATOM 704 O O . VAL A 1 84 ? 3.821 21.298 10.989 1.00 12.29 84 VAL A O 1
ATOM 708 N N . GLY A 1 85 ? 4.876 22.990 11.956 1.00 8.58 85 GLY A N 1
ATOM 709 C CA . GLY A 1 85 ? 4.897 23.789 10.719 1.00 7.51 85 GLY A CA 1
ATOM 710 C C . GLY A 1 85 ? 5.704 25.037 10.893 1.00 6.64 85 GLY A C 1
ATOM 711 O O . GLY A 1 85 ? 6.879 24.958 11.319 1.00 7.82 85 GLY A O 1
ATOM 712 N N . ALA A 1 86 ? 5.141 26.194 10.580 1.00 6.79 86 ALA A N 1
ATOM 713 C CA . ALA A 1 86 ? 5.854 27.456 10.574 1.00 6.23 86 ALA A CA 1
ATOM 714 C C . ALA A 1 86 ? 4.964 28.523 11.222 1.00 5.98 86 ALA A C 1
ATOM 715 O O . ALA A 1 86 ? 3.739 28.453 11.142 1.00 6.65 86 ALA A O 1
ATOM 717 N N . THR A 1 87 ? 5.605 29.540 11.815 1.00 5.99 87 THR A N 1
ATOM 718 C CA . THR A 1 87 ? 4.902 30.732 12.310 1.00 5.82 87 THR A CA 1
ATOM 719 C C . THR A 1 87 ? 5.563 31.962 11.682 1.00 5.63 87 THR A C 1
ATOM 720 O O . THR A 1 87 ? 6.779 32.040 11.617 1.00 6.13 87 THR A O 1
ATOM 724 N N . LEU A 1 88 ? 4.701 32.877 11.209 1.00 5.49 88 LEU A N 1
ATOM 725 C CA . LEU A 1 88 ? 5.083 34.133 10.602 1.00 5.33 88 LEU A CA 1
ATOM 726 C C . LEU A 1 88 ? 4.819 35.289 11.581 1.00 5.10 88 LEU A C 1
ATOM 727 O O . LEU A 1 88 ? 3.849 35.213 12.344 1.00 6.10 88 LEU A O 1
ATOM 732 N N . TYR A 1 89 ? 5.618 36.326 11.490 1.00 5.33 89 TYR A N 1
ATOM 733 C CA . TYR A 1 89 ? 5.525 37.460 12.414 1.00 5.39 89 TYR A CA 1
ATOM 734 C C . TYR A 1 89 ? 5.562 38.769 11.650 1.00 5.44 89 TYR A C 1
ATOM 735 O O . TYR A 1 89 ? 6.272 38.920 10.633 1.00 5.73 89 TYR A O 1
ATOM 744 N N . LYS A 1 90 ? 4.784 39.726 12.144 1.00 5.63 90 LYS A N 1
ATOM 745 C CA . LYS A 1 90 ? 4.677 41.039 11.489 1.00 6.09 90 LYS A CA 1
ATOM 746 C C . LYS A 1 90 ? 5.983 41.813 11.561 1.00 5.88 90 LYS A C 1
ATOM 747 O O . LYS A 1 90 ? 6.332 42.526 10.630 1.00 7.83 90 LYS A O 1
ATOM 753 N N . HIS A 1 91 ? 6.735 41.718 12.655 1.00 5.95 91 HIS A N 1
ATOM 754 C CA . HIS A 1 91 ? 7.960 42.495 12.827 1.00 6.02 91 HIS A CA 1
ATOM 7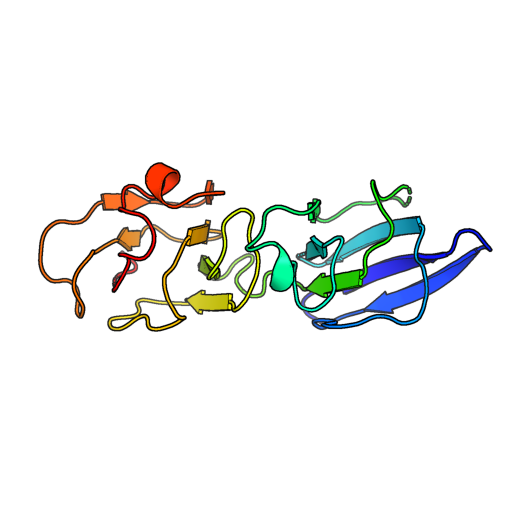55 C C . HIS A 1 91 ? 9.187 41.585 12.717 1.00 5.92 91 HIS A C 1
ATOM 756 O O . HIS A 1 91 ? 9.085 40.362 12.865 1.00 6.34 91 HIS A O 1
ATOM 763 N N . VAL A 1 92 ? 10.310 42.225 12.452 1.00 6.21 92 VAL A N 1
ATOM 764 C CA . VAL A 1 92 ? 11.585 41.526 12.575 1.00 6.07 92 VAL A CA 1
ATOM 765 C C . VAL A 1 92 ? 11.695 40.963 13.997 1.00 5.83 92 VAL A C 1
ATOM 766 O O . VAL A 1 92 ? 11.020 41.378 14.939 1.00 6.14 92 VAL A O 1
ATOM 770 N N . ASN A 1 93 ? 12.579 39.969 14.150 1.00 5.77 93 ASN A N 1
ATOM 771 C CA . ASN A 1 93 ? 12.886 39.439 15.471 1.00 5.70 93 ASN A CA 1
ATOM 772 C C . ASN A 1 93 ? 11.624 38.923 16.174 1.00 5.06 93 ASN A C 1
ATOM 773 O O . ASN A 1 93 ? 11.450 38.997 17.377 1.00 6.04 93 ASN A O 1
ATOM 778 N N . PHE A 1 94 ? 10.727 38.362 15.359 1.00 5.41 94 PHE A N 1
ATOM 779 C CA . PHE A 1 94 ? 9.576 37.619 15.847 1.00 5.31 94 PHE A CA 1
ATOM 780 C C . PHE A 1 94 ? 8.629 38.493 16.619 1.00 5.34 94 PHE A C 1
ATOM 781 O O . PHE A 1 94 ? 7.877 38.003 17.500 1.00 5.62 94 PHE A O 1
ATOM 789 N N . GLY A 1 95 ? 8.575 39.794 16.316 1.00 5.79 95 GLY A N 1
ATOM 790 C CA . GLY A 1 95 ? 7.690 40.674 17.019 1.00 5.75 95 GLY A CA 1
ATOM 791 C C . GLY A 1 95 ? 6.331 40.812 16.378 1.00 5.37 95 GLY A C 1
ATOM 792 O O . GLY A 1 95 ? 6.107 40.493 15.231 1.00 6.23 95 GLY A O 1
ATOM 793 N N . GLY A 1 96 ? 5.388 41.341 17.187 1.00 5.57 96 GLY A N 1
ATOM 794 C CA . GLY A 1 96 ? 4.076 41.737 16.678 1.00 5.90 96 GLY A CA 1
ATOM 795 C C . GLY A 1 96 ? 3.168 40.578 16.376 1.00 5.74 96 GLY A C 1
ATOM 796 O O . GLY A 1 96 ? 3.336 39.443 16.833 1.00 6.62 96 GLY A O 1
ATOM 797 N N . LYS A 1 97 ? 2.144 40.864 15.572 1.00 5.99 97 LYS A N 1
ATOM 798 C CA . LYS A 1 97 ? 1.112 39.878 15.235 1.00 6.04 97 LYS A CA 1
ATOM 799 C C . LYS A 1 97 ? 1.760 38.658 14.624 1.00 5.75 97 LYS A C 1
ATOM 800 O O . LYS A 1 97 ? 2.595 38.757 13.724 1.00 6.84 97 LYS A O 1
ATOM 811 N N . GLU A 1 98 ? 1.325 37.471 15.074 1.00 5.70 98 GLU A N 1
ATOM 812 C CA . GLU A 1 98 ? 1.798 36.218 14.534 1.00 5.86 98 GLU A CA 1
ATOM 813 C C . GLU A 1 98 ? 0.666 35.500 13.772 1.00 6.19 98 GLU A C 1
ATOM 814 O O . GLU A 1 98 ? -0.531 35.757 13.959 1.00 7.17 98 GLU A O 1
ATOM 820 N N . LEU A 1 99 ? 1.093 34.573 12.927 1.00 6.02 99 LEU A N 1
ATOM 821 C CA . LEU A 1 99 ? 0.201 33.723 12.158 1.00 6.30 99 LEU A CA 1
ATOM 822 C C . LEU A 1 99 ? 0.817 32.345 12.065 1.00 6.16 99 LEU A C 1
ATOM 823 O O . LEU A 1 99 ? 1.943 32.166 11.574 1.00 6.40 99 LEU A O 1
ATOM 828 N N . ASP A 1 100 ? 0.103 31.324 12.554 1.00 6.50 100 ASP A N 1
ATOM 829 C CA . ASP A 1 100 ? 0.531 29.955 12.496 1.00 6.84 100 ASP A CA 1
ATOM 830 C C . ASP A 1 100 ? 0.121 29.295 11.172 1.00 6.88 100 ASP A C 1
ATOM 831 O O . ASP A 1 100 ? -1.030 29.406 10.725 1.00 7.84 100 ASP A O 1
ATOM 836 N N . LEU A 1 101 ? 1.089 28.593 10.563 1.00 6.91 101 LEU A N 1
ATOM 837 C CA . LEU A 1 101 ? 0.930 27.812 9.359 1.00 7.04 101 LEU A CA 1
ATOM 838 C C . LEU A 1 101 ? 1.235 26.361 9.643 1.00 7.39 101 LEU A C 1
ATOM 839 O O . LEU A 1 101 ? 2.373 25.896 9.505 1.00 7.74 101 LEU A O 1
ATOM 844 N N . PRO A 1 102 ? 0.197 25.573 9.998 1.00 8.78 102 PRO A N 1
ATOM 845 C CA . PRO A 1 102 ? 0.397 24.102 10.028 1.00 10.03 102 PRO A CA 1
ATOM 846 C C . PRO A 1 102 ? 0.532 23.512 8.625 1.00 9.22 102 PRO A C 1
ATOM 847 O O . PRO A 1 102 ? 1.069 22.426 8.494 1.00 11.59 102 PRO A O 1
ATOM 851 N N . ASN A 1 103 ? 0.001 24.222 7.639 1.00 8.84 103 ASN A N 1
ATOM 852 C CA . ASN A 1 103 ? -0.052 23.732 6.278 1.00 10.35 103 ASN A CA 1
ATOM 853 C C . ASN A 1 103 ? -0.001 24.964 5.351 1.00 8.11 103 ASN A C 1
ATOM 854 O O . ASN A 1 103 ? 0.135 26.106 5.803 1.00 8.91 103 ASN A O 1
ATOM 859 N N . SER A 1 104 ? -0.118 24.718 4.055 1.00 8.09 104 SER A N 1
ATOM 860 C CA . SER A 1 104 ? -0.132 25.788 3.092 1.00 8.28 104 SER A CA 1
ATOM 861 C C . SER A 1 104 ? -1.120 26.868 3.418 1.00 8.46 104 SER A C 1
ATOM 862 O O . SER A 1 104 ? -2.206 26.560 3.940 1.00 10.57 104 SER A O 1
ATOM 865 N N . ASN A 1 105 ? -0.763 28.112 3.069 1.00 7.50 105 ASN A N 1
ATOM 866 C CA . ASN A 1 105 ? -1.668 29.251 3.243 1.00 7.63 105 ASN A CA 1
ATOM 867 C C . ASN A 1 105 ? -1.620 30.075 1.999 1.00 7.01 105 ASN A C 1
ATOM 868 O O . ASN A 1 105 ? -0.558 30.624 1.656 1.00 7.60 105 ASN A O 1
ATOM 873 N N . PRO A 1 106 ? -2.724 30.198 1.246 1.00 7.27 106 PRO A N 1
ATOM 874 C CA . PRO A 1 106 ? -2.729 30.916 0.005 1.00 7.97 106 PRO A CA 1
ATOM 875 C C . PRO A 1 106 ? -2.879 32.428 0.128 1.00 7.34 106 PRO A C 1
ATOM 876 O O . PRO A 1 106 ? -2.845 33.124 -0.882 1.00 8.10 106 PRO A O 1
ATOM 880 N N . ARG A 1 107 ? -3.131 32.910 1.340 1.00 7.64 107 ARG A N 1
ATOM 881 C CA . ARG A 1 107 ? -3.448 34.338 1.458 1.00 7.69 107 ARG A CA 1
ATOM 882 C C . ARG A 1 107 ? -3.113 34.798 2.884 1.00 7.41 107 ARG A C 1
ATOM 883 O O . ARG A 1 107 ? -3.918 34.697 3.814 1.00 9.46 107 ARG A O 1
ATOM 891 N N . ILE A 1 108 ? -1.904 35.306 3.020 1.00 7.76 108 ILE A N 1
ATOM 892 C CA . ILE A 1 108 ? -1.340 35.809 4.267 1.00 7.59 108 ILE A CA 1
ATOM 893 C C . ILE A 1 108 ? -1.573 37.304 4.349 1.00 8.61 108 ILE A C 1
ATOM 894 O O . ILE A 1 108 ? -1.202 38.045 3.425 1.00 9.95 108 ILE A O 1
ATOM 899 N N . ASP A 1 109 ? -2.168 37.783 5.425 1.00 9.82 109 ASP A N 1
ATOM 900 C CA . ASP A 1 109 ? -2.563 39.153 5.601 1.00 13.42 109 ASP A CA 1
ATOM 901 C C . ASP A 1 109 ? -2.387 39.573 7.079 1.00 12.43 109 ASP A C 1
ATOM 902 O O . ASP A 1 109 ? -3.389 39.676 7.774 1.00 15.55 109 ASP A O 1
ATOM 907 N N . ILE A 1 110 ? -1.176 39.849 7.542 1.00 10.74 110 ILE A N 1
ATOM 908 C CA . ILE A 1 110 ? -0.873 40.218 8.940 1.00 10.34 110 ILE A CA 1
ATOM 909 C C . ILE A 1 110 ? -0.297 41.636 9.019 1.00 11.38 110 ILE A C 1
ATOM 910 O O . ILE A 1 110 ? 0.189 42.014 10.103 1.00 16.02 110 ILE A O 1
ATOM 915 N N . GLY A 1 111 ? -0.398 42.416 7.972 1.00 9.81 111 GLY A N 1
ATOM 916 C CA . GLY A 1 111 ? 0.146 43.770 7.988 1.00 10.22 111 GLY A CA 1
ATOM 917 C C . GLY A 1 111 ? 1.586 43.790 7.568 1.00 9.26 111 GLY A C 1
ATOM 918 O O . GLY A 1 111 ? 2.220 44.840 7.777 1.00 10.78 111 GLY A O 1
ATOM 919 N N . GLY A 1 112 ? 2.063 42.754 6.916 1.00 8.73 112 GLY A N 1
ATOM 920 C CA . GLY A 1 112 ? 3.392 42.741 6.312 1.00 8.98 112 GLY A CA 1
ATOM 921 C C . GLY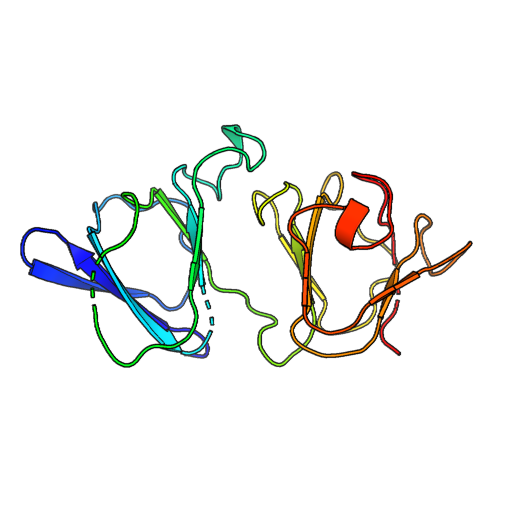 A 1 112 ? 4.338 41.839 7.096 1.00 8.08 112 GLY A C 1
ATOM 922 O O . GLY A 1 112 ? 4.803 42.169 8.198 1.00 9.05 112 GLY A O 1
ATOM 923 N N . VAL A 1 113 ? 4.644 40.684 6.543 1.00 7.34 113 VAL A N 1
ATOM 924 C CA . VAL A 1 113 ? 5.500 39.702 7.208 1.00 6.61 113 VAL A CA 1
ATOM 925 C C . VAL A 1 113 ? 6.942 40.187 7.209 1.00 6.43 113 VAL A C 1
ATOM 926 O O . VAL A 1 113 ? 7.473 40.547 6.159 1.00 7.36 113 VAL A O 1
ATOM 930 N N . SER A 1 114 ? 7.601 40.119 8.366 1.00 6.11 114 SER A N 1
ATOM 931 C CA . SER A 1 114 ? 8.994 40.468 8.483 1.00 6.48 114 SER A CA 1
ATOM 932 C C . SER A 1 114 ? 9.915 39.434 9.139 1.00 6.56 114 SER A C 1
ATOM 933 O O . SER A 1 114 ? 11.118 39.652 9.120 1.00 8.31 114 SER A O 1
ATOM 936 N N . SER A 1 115 ? 9.409 38.337 9.679 1.00 5.91 115 SER A N 1
ATOM 937 C CA . SER A 1 115 ? 10.267 37.276 10.183 1.00 5.57 115 SER A CA 1
ATOM 938 C C . SER A 1 115 ? 9.453 35.991 10.281 1.00 5.50 115 SE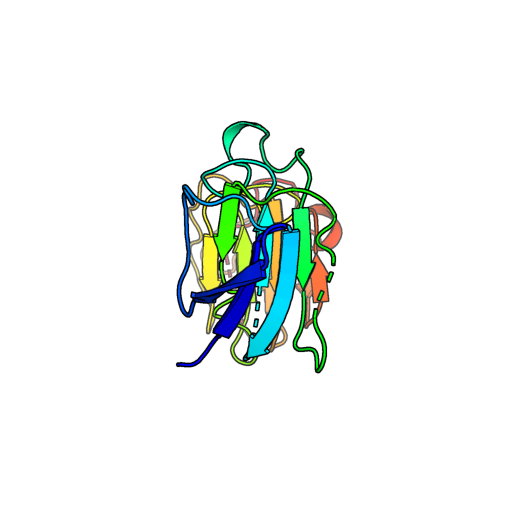R A C 1
ATOM 939 O O . SER A 1 115 ? 8.217 35.991 10.154 1.00 5.64 115 SER A O 1
ATOM 942 N N . ALA A 1 116 ? 10.161 34.862 10.508 1.00 5.50 116 ALA A N 1
ATOM 943 C CA . ALA A 1 116 ? 9.487 33.574 10.561 1.00 5.58 116 ALA A CA 1
ATOM 944 C C . ALA A 1 116 ? 10.337 32.562 11.314 1.00 5.69 116 ALA A C 1
ATOM 945 O O . ALA A 1 116 ? 11.563 32.612 11.261 1.00 6.22 116 ALA A O 1
ATOM 947 N N . LEU A 1 117 ? 9.651 31.613 11.949 1.00 5.92 117 LEU A N 1
ATOM 948 C CA . LEU A 1 117 ? 10.251 30.427 12.501 1.00 5.98 117 LEU A CA 1
ATOM 949 C C . LEU A 1 117 ? 9.655 29.223 11.791 1.00 6.19 117 LEU A C 1
ATOM 950 O O . LEU A 1 117 ? 8.453 29.010 11.870 1.00 7.08 117 LEU A O 1
ATOM 955 N N . ILE A 1 118 ? 10.505 28.435 11.113 1.00 6.53 118 ILE A N 1
ATOM 956 C CA . ILE A 1 118 ? 10.034 27.226 10.450 1.00 6.63 118 ILE A CA 1
ATOM 957 C C . ILE A 1 118 ? 10.534 26.053 11.275 1.00 7.07 118 ILE A C 1
ATOM 958 O O . ILE A 1 118 ? 11.744 25.796 11.344 1.00 7.88 118 ILE A O 1
ATOM 963 N N . SER A 1 119 ? 9.609 25.327 11.901 1.00 7.80 119 SER A N 1
ATOM 964 C CA . SER A 1 119 ? 9.981 24.163 12.693 1.00 8.77 119 SER A CA 1
ATOM 965 C C . SER A 1 119 ? 9.937 22.875 11.882 1.00 9.15 119 SER A C 1
ATOM 966 O O . SER A 1 119 ? 10.737 21.968 12.116 1.00 12.28 119 SER A O 1
ATOM 971 N N . GLN A 1 120 ? 9.004 22.745 10.959 1.00 8.84 120 GLN A N 1
ATOM 972 C CA . GLN A 1 120 ? 8.818 21.510 10.231 1.00 9.62 120 GLN A CA 1
ATOM 973 C C . GLN A 1 120 ? 8.380 21.848 8.822 1.00 9.04 120 GLN A C 1
ATOM 974 O O . GLN A 1 120 ? 7.630 22.791 8.614 1.00 9.36 120 GLN A O 1
ATOM 980 N N . GLY A 1 121 ? 8.820 21.014 7.869 1.00 9.73 121 GLY A N 1
ATOM 981 C CA . GLY A 1 121 ? 8.388 21.097 6.500 1.00 9.98 121 GLY A CA 1
ATOM 982 C C . GLY A 1 121 ? 9.337 21.881 5.594 1.00 7.94 121 GLY A C 1
ATOM 983 O O . GLY A 1 121 ? 10.098 22.707 6.004 1.00 8.88 121 GLY A O 1
ATOM 984 N N . GLN A 1 122 ? 9.159 21.575 4.291 1.00 8.91 122 GLN A N 1
ATOM 985 C CA . GLN A 1 122 ? 9.757 22.340 3.234 1.00 8.43 122 GLN A CA 1
ATOM 986 C C . GLN A 1 122 ? 8.650 23.188 2.600 1.00 8.52 122 GLN A C 1
ATOM 987 O O . GLN A 1 122 ? 7.573 22.682 2.353 1.00 10.13 122 GLN A O 1
ATOM 993 N N . TRP A 1 123 ? 8.970 24.463 2.326 1.00 8.17 123 TRP A N 1
ATOM 994 C CA . TRP A 1 123 ? 7.940 25.413 1.909 1.00 7.60 123 TRP A CA 1
ATOM 995 C C . TRP A 1 123 ? 8.438 26.226 0.725 1.00 8.00 123 TRP A C 1
ATOM 996 O O . TRP A 1 123 ? 9.631 26.501 0.605 1.00 9.89 123 TRP A O 1
ATOM 1007 N N . ARG A 1 124 ? 7.491 26.673 -0.078 1.00 7.23 124 ARG A N 1
ATOM 1008 C CA . ARG A 1 124 ? 7.763 27.640 -1.144 1.00 7.56 124 ARG A CA 1
ATOM 1009 C C . ARG A 1 124 ? 7.040 28.931 -0.788 1.00 6.66 124 ARG A C 1
ATOM 1010 O O . ARG A 1 124 ? 5.874 28.949 -0.429 1.00 7.79 124 ARG A O 1
ATOM 1018 N N . LEU A 1 125 ? 7.795 30.027 -0.868 1.00 6.88 125 LEU A N 1
ATOM 1019 C CA . LEU A 1 125 ? 7.371 31.341 -0.422 1.00 6.55 125 LEU A CA 1
ATOM 1020 C C . LEU A 1 125 ? 7.176 32.247 -1.644 1.00 6.88 125 LEU A C 1
ATOM 1021 O O . LEU A 1 125 ? 8.101 32.384 -2.461 1.00 8.13 125 LEU A O 1
ATOM 1026 N N . TYR A 1 126 ? 6.030 32.914 -1.688 1.00 6.71 126 TYR A N 1
ATOM 1027 C CA . TYR A 1 126 ? 5.581 33.718 -2.823 1.00 6.46 126 TYR A CA 1
ATOM 1028 C C . TYR A 1 126 ? 5.228 35.119 -2.404 1.00 6.79 126 TYR A C 1
ATOM 1029 O O . TYR A 1 126 ? 4.711 35.361 -1.298 1.00 7.66 126 TYR A O 1
ATOM 1038 N N . GLU A 1 127 ? 5.453 36.091 -3.293 1.00 7.62 127 GLU A N 1
ATOM 1039 C CA . GLU A 1 127 ? 5.145 37.500 -3.090 1.00 7.80 127 GLU A CA 1
ATOM 1040 C C . GLU A 1 127 ? 3.817 37.865 -3.807 1.00 7.59 127 GLU A C 1
ATOM 1041 O O . GLU A 1 127 ? 3.512 39.025 -3.966 1.00 9.27 127 GLU A O 1
ATOM 1047 N N . GLN A 1 128 ? 3.053 36.858 -4.200 1.00 7.71 128 GLN A N 1
ATOM 1048 C CA . GLN A 1 128 ? 1.678 37.010 -4.669 1.00 7.92 128 GLN A CA 1
ATOM 1049 C C . GLN A 1 128 ? 0.809 36.024 -3.958 1.00 7.27 128 GLN A C 1
ATOM 1050 O O . GLN A 1 128 ? 1.322 35.007 -3.453 1.00 7.64 128 GLN A O 1
ATOM 1056 N N . TYR A 1 129 ? -0.488 36.274 -3.884 1.00 7.55 129 TYR A N 1
ATOM 1057 C CA . TYR A 1 129 ? -1.402 35.326 -3.286 1.00 7.51 129 TYR A CA 1
ATOM 1058 C C . TYR A 1 129 ? -1.483 34.064 -4.140 1.00 7.46 129 TYR A C 1
ATOM 1059 O O . TYR A 1 129 ? -1.215 34.032 -5.361 1.00 8.00 129 TYR A O 1
ATOM 1068 N N . ASP A 1 130 ? -1.904 32.974 -3.500 1.00 7.27 130 ASP A N 1
ATOM 1069 C CA . ASP A 1 130 ? -2.317 31.759 -4.178 1.00 7.77 130 ASP A CA 1
ATOM 1070 C C . ASP A 1 130 ? -1.240 31.171 -5.059 1.00 7.09 130 ASP A C 1
ATOM 1071 O O . ASP A 1 130 ? -1.517 30.540 -6.087 1.00 8.10 130 ASP A O 1
ATOM 1076 N N . TYR A 1 131 ? 0.023 31.301 -4.604 1.00 7.22 131 TYR A N 1
ATOM 1077 C CA . TYR A 1 131 ? 1.116 30.542 -5.180 1.00 7.22 131 TYR A CA 1
ATOM 1078 C C . TYR A 1 131 ? 1.409 30.960 -6.614 1.00 7.42 131 TYR A C 1
ATOM 1079 O O . TYR A 1 131 ? 1.940 30.205 -7.421 1.00 8.05 131 TYR A O 1
ATOM 1088 N N . ALA A 1 132 ? 1.167 32.232 -6.919 1.00 7.44 132 ALA A N 1
ATOM 1089 C CA . ALA A 1 132 ? 1.501 32.834 -8.188 1.00 7.93 132 ALA A CA 1
ATOM 1090 C C . ALA A 1 132 ? 2.890 33.467 -8.163 1.00 7.23 132 ALA A C 1
ATOM 1091 O O . ALA A 1 132 ? 3.343 33.964 -7.145 1.00 7.64 132 ALA A O 1
ATOM 1093 N N . GLY A 1 133 ? 3.518 33.508 -9.336 1.00 7.67 133 GLY A N 1
ATOM 1094 C CA . GLY A 1 133 ? 4.801 34.161 -9.444 1.00 8.14 133 GLY A CA 1
ATOM 1095 C C . GLY A 1 133 ? 5.973 33.331 -8.986 1.00 7.08 133 GLY A C 1
ATOM 1096 O O . GLY A 1 133 ? 5.855 32.127 -8.704 1.00 7.43 133 GLY A O 1
ATOM 1097 N N . PRO A 1 134 ? 7.145 33.959 -8.907 1.00 7.30 134 PRO A N 1
ATOM 1098 C CA . PRO A 1 134 ? 8.357 33.242 -8.468 1.00 7.21 134 PRO A CA 1
ATOM 1099 C C . PRO A 1 134 ? 8.295 32.914 -6.975 1.00 7.06 134 PRO A C 1
ATOM 1100 O O . PRO A 1 134 ? 7.609 33.581 -6.195 1.00 8.50 134 PRO A O 1
ATOM 1104 N N . SER A 1 135 ? 9.046 31.880 -6.607 1.00 7.09 135 SER A N 1
ATOM 1105 C CA . SER A 1 135 ? 9.107 31.463 -5.223 1.00 7.53 135 SER A CA 1
ATOM 1106 C C . SER A 1 135 ? 10.497 31.064 -4.811 1.00 7.26 135 SER A C 1
ATOM 1107 O O . SER A 1 135 ? 11.329 30.689 -5.615 1.00 8.26 135 SER A O 1
ATOM 1110 N N . THR A 1 136 ? 10.736 31.095 -3.505 1.00 9.05 136 THR A N 1
ATOM 1111 C CA . THR A 1 136 ? 11.919 30.608 -2.876 1.00 9.17 136 THR A CA 1
ATOM 1112 C C . THR A 1 136 ? 11.563 29.438 -1.959 1.00 8.51 136 THR A C 1
ATOM 1113 O O . THR A 1 136 ? 10.504 29.411 -1.382 1.00 10.07 136 THR A O 1
ATOM 1120 N N . ARG A 1 137 ? 12.472 28.480 -1.806 1.00 8.78 137 ARG A N 1
ATOM 1121 C CA . ARG A 1 137 ? 12.285 27.350 -0.937 1.00 9.21 137 ARG A CA 1
ATOM 1122 C C . ARG A 1 137 ? 12.960 27.587 0.399 1.00 7.92 137 ARG A C 1
ATOM 1123 O O . ARG A 1 137 ? 14.112 27.999 0.453 1.00 8.70 137 ARG A O 1
ATOM 1131 N N . ARG A 1 138 ? 12.240 27.294 1.465 1.00 7.77 138 ARG A N 1
ATOM 1132 C CA . ARG A 1 138 ? 12.811 27.324 2.816 1.00 7.90 138 ARG A CA 1
ATOM 1133 C C . ARG A 1 138 ? 12.310 26.136 3.612 1.00 8.06 138 ARG A C 1
ATOM 1134 O O . ARG A 1 138 ? 11.124 25.785 3.583 1.00 9.05 138 ARG A O 1
ATOM 1142 N N . GLY A 1 139 ? 13.238 25.548 4.367 1.00 8.40 139 GLY A N 1
ATOM 1143 C CA . GLY A 1 139 ? 12.937 24.500 5.330 1.00 8.64 139 GLY A CA 1
ATOM 1144 C C . GLY A 1 139 ? 13.157 25.000 6.737 1.00 7.30 139 GLY A C 1
ATOM 1145 O O . GLY A 1 139 ? 13.234 26.208 7.015 1.00 7.83 139 GLY A O 1
ATOM 1146 N N . PRO A 1 140 ? 13.234 24.081 7.680 1.00 7.69 140 PRO A N 1
ATOM 1147 C CA . PRO A 1 140 ? 13.374 24.451 9.086 1.00 8.16 140 PRO A CA 1
ATOM 1148 C C . PRO A 1 140 ? 14.512 25.415 9.319 1.00 7.50 140 PRO A C 1
ATOM 1149 O O . PRO A 1 140 ? 15.614 25.267 8.779 1.00 8.88 140 PRO A O 1
ATOM 1153 N N . GLY A 1 141 ? 14.268 26.410 10.152 1.00 8.07 141 GLY A N 1
ATOM 1154 C CA . GLY A 1 141 ? 15.252 27.403 10.454 1.00 8.04 141 GLY A CA 1
ATOM 1155 C C . GLY A 1 141 ? 14.637 28.589 11.192 1.00 6.93 141 GLY A C 1
ATOM 1156 O O . GLY A 1 141 ? 13.433 28.701 11.416 1.00 7.98 141 GLY A O 1
ATOM 1157 N N . VAL A 1 142 ? 15.560 29.482 11.535 1.00 7.06 142 VAL A N 1
ATOM 1158 C CA . VAL A 1 142 ? 15.267 30.734 12.268 1.00 7.35 142 VAL A CA 1
ATOM 1159 C C . VAL A 1 142 ? 15.543 31.886 11.317 1.00 7.12 142 VAL A C 1
ATOM 1160 O O . VAL A 1 142 ? 16.676 32.041 10.835 1.00 9.58 142 VAL A O 1
ATOM 1164 N N . TYR A 1 143 ? 14.533 32.687 11.010 1.00 6.58 143 TYR A N 1
ATOM 1165 C CA . TYR A 1 143 ? 14.622 33.713 9.972 1.00 6.28 143 TYR A CA 1
ATOM 1166 C C . TYR A 1 143 ? 14.228 35.066 10.583 1.00 6.06 143 TYR A C 1
ATOM 1167 O O . TYR A 1 143 ? 13.057 35.412 10.651 1.00 6.35 143 TYR A O 1
ATOM 1176 N N . VAL A 1 144 ? 15.216 35.824 11.086 1.00 6.18 144 VAL A N 1
ATOM 1177 C CA . VAL A 1 144 ? 14.933 36.985 11.879 1.00 6.05 144 VAL A CA 1
ATOM 1178 C C . VAL A 1 144 ? 14.499 38.212 11.069 1.00 6.26 144 VAL A C 1
ATOM 1179 O O . VAL A 1 144 ? 14.025 39.186 11.662 1.00 7.11 144 VAL A O 1
ATOM 1183 N N . ASN A 1 145 ? 14.636 38.148 9.753 1.00 6.60 145 ASN A N 1
ATOM 1184 C CA . ASN A 1 145 ? 14.187 39.225 8.881 1.00 7.83 145 ASN A CA 1
ATOM 1185 C C . ASN A 1 145 ? 13.719 38.593 7.569 1.00 7.40 145 ASN A C 1
ATOM 1186 O O . ASN A 1 145 ? 13.903 37.417 7.293 1.00 7.77 145 ASN A O 1
ATOM 1191 N N . ALA A 1 146 ? 13.090 39.418 6.727 1.00 8.11 146 ALA A N 1
ATOM 1192 C CA . ALA A 1 146 ? 12.495 38.923 5.498 1.00 8.51 146 ALA A CA 1
ATOM 1193 C C . ALA A 1 146 ? 13.547 38.458 4.485 1.00 9.11 146 ALA A C 1
ATOM 1194 O O . ALA A 1 146 ? 13.362 37.478 3.746 1.00 9.79 146 ALA A O 1
ATOM 1196 N N . GLY A 1 147 ? 14.667 39.183 4.456 1.00 9.91 147 GLY A N 1
ATOM 1197 C CA . GLY A 1 147 ? 15.711 38.793 3.490 1.00 11.61 147 GLY A CA 1
ATOM 1198 C C . GLY A 1 147 ? 16.171 37.386 3.738 1.00 10.54 147 GLY A C 1
ATOM 1199 O O . GLY A 1 147 ? 16.387 36.643 2.777 1.00 11.11 147 GLY A O 1
ATOM 1200 N N . ALA A 1 148 ? 16.317 36.965 4.977 1.00 10.55 148 ALA A N 1
ATOM 1201 C CA . ALA A 1 148 ? 16.692 35.613 5.259 1.00 10.03 148 ALA A CA 1
ATOM 1202 C C . ALA A 1 148 ? 15.736 34.570 4.639 1.00 10.53 148 ALA A C 1
ATOM 1203 O O . ALA A 1 148 ? 16.157 33.471 4.272 1.00 10.31 148 ALA A O 1
ATOM 1205 N N . LEU A 1 149 ? 14.429 34.904 4.531 1.00 13.49 149 LEU A N 1
ATOM 1206 C CA . LEU A 1 149 ? 13.405 34.074 3.837 1.00 14.43 149 LEU A CA 1
ATOM 1207 C C . LEU A 1 149 ? 13.441 34.134 2.327 1.00 14.94 149 LEU A C 1
ATOM 1208 O O . LEU A 1 149 ? 12.796 33.284 1.714 1.00 19.12 149 LEU A O 1
ATOM 1213 N N . GLY A 1 150 ? 14.174 35.001 1.744 1.00 13.94 150 GLY A N 1
ATOM 1214 C CA . GLY A 1 150 ? 14.217 35.132 0.296 1.00 15.54 150 GLY A CA 1
ATOM 1215 C C . GLY A 1 150 ? 13.133 35.996 -0.205 1.00 12.58 150 GLY A C 1
ATOM 1216 O O . GLY A 1 150 ? 12.871 35.891 -1.383 1.00 15.20 150 GLY A O 1
ATOM 1217 N N . VAL A 1 151 ? 12.508 36.857 0.628 1.00 10.58 151 VAL A N 1
ATOM 1218 C CA . VAL A 1 151 ? 11.454 37.739 0.147 1.00 10.27 151 VAL A CA 1
ATOM 1219 C C . VAL A 1 151 ? 11.752 39.167 0.570 1.00 8.92 151 VAL A C 1
ATOM 1220 O O . VAL A 1 151 ? 12.469 39.420 1.534 1.00 10.60 151 VAL A O 1
ATOM 1224 N N . ALA A 1 152 ? 11.130 40.089 -0.142 1.00 9.22 152 ALA A N 1
ATOM 1225 C CA . ALA A 1 152 ? 11.189 41.485 0.275 1.00 9.35 152 ALA A CA 1
ATOM 1226 C C . ALA A 1 152 ? 10.415 41.645 1.586 1.00 8.61 152 ALA A C 1
ATOM 1227 O O . ALA A 1 152 ? 9.498 40.926 1.915 1.00 9.21 152 ALA A O 1
ATOM 1229 N N . ASN A 1 153 ? 10.826 42.665 2.336 1.00 9.89 153 ASN A N 1
ATOM 1230 C CA . ASN A 1 153 ? 10.110 42.959 3.560 1.00 9.27 153 ASN A CA 1
ATOM 1231 C C . ASN A 1 153 ? 8.649 43.271 3.244 1.00 8.73 153 ASN A C 1
ATOM 1232 O O . ASN A 1 153 ? 8.338 43.961 2.257 1.00 10.10 153 ASN A O 1
ATOM 1237 N N . ASP A 1 154 ? 7.744 42.780 4.073 1.00 8.37 154 ASP A N 1
ATOM 1238 C CA . ASP A 1 154 ? 6.306 43.022 3.962 1.00 8.91 154 ASP A CA 1
ATOM 1239 C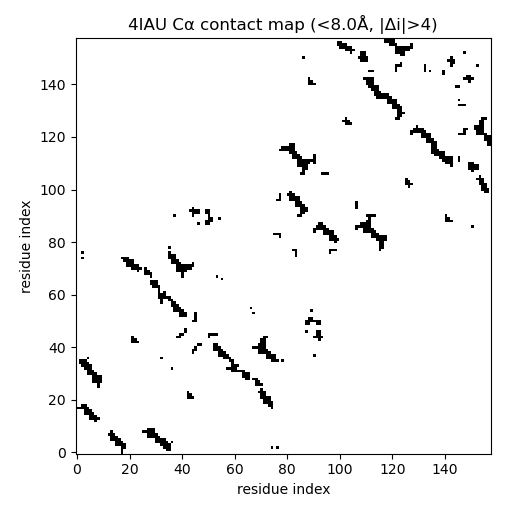 C . ASP A 1 154 ? 5.699 42.440 2.690 1.00 11.40 154 ASP A C 1
ATOM 1240 O O . ASP A 1 154 ? 4.548 42.743 2.457 1.00 23.98 154 ASP A O 1
ATOM 1245 N N . ALA A 1 155 ? 6.340 41.609 1.966 1.00 8.86 155 ALA A N 1
ATOM 1246 C CA . ALA A 1 155 ? 5.880 41.101 0.689 1.00 8.74 155 ALA A CA 1
ATOM 1247 C C . ALA A 1 155 ? 5.354 39.692 0.656 1.00 7.65 155 ALA A C 1
ATOM 1248 O O . ALA A 1 155 ? 4.702 39.307 -0.329 1.00 8.76 155 ALA A O 1
ATOM 1250 N N . LEU A 1 156 ? 5.625 38.873 1.662 1.00 7.09 156 LEU A N 1
ATOM 1251 C CA . LEU A 1 156 ? 5.190 37.485 1.620 1.00 7.27 156 LEU A CA 1
ATOM 1252 C C . LEU A 1 156 ? 3.673 37.412 1.616 1.00 7.45 156 LEU A C 1
ATOM 1253 O O . LEU A 1 156 ? 3.049 37.887 2.589 1.00 9.20 156 LEU A O 1
ATOM 1258 N N . LYS A 1 157 ? 3.084 36.782 0.624 1.00 6.71 157 LYS A N 1
ATOM 1259 C CA . LYS A 1 157 ? 1.651 36.704 0.453 1.00 6.77 157 LYS A CA 1
ATOM 1260 C C . LYS A 1 157 ? 1.093 35.308 0.429 1.00 6.46 157 LYS A C 1
ATOM 1261 O O . LYS A 1 157 ? -0.120 35.134 0.707 1.00 7.01 157 LYS A O 1
ATOM 1267 N N . SER A 1 158 ? 1.847 34.279 0.099 1.00 6.33 158 SER A N 1
ATOM 1268 C CA . SER A 1 158 ? 1.392 32.925 0.187 1.00 6.12 158 SER A CA 1
ATOM 1269 C C . SER A 1 158 ? 2.583 32.014 0.422 1.00 6.29 158 SER A C 1
ATOM 1270 O O . SER A 1 158 ? 3.732 32.387 0.098 1.00 6.73 158 SER A O 1
ATOM 1281 N N . GLU A 1 160 ? 3.441 27.705 0.453 1.00 7.41 160 GLU A N 1
ATOM 1282 C CA . GLU A 1 160 ? 2.933 26.394 0.126 1.00 7.97 160 GLU A CA 1
ATOM 1283 C C . GLU A 1 160 ? 3.844 25.347 0.766 1.00 8.44 160 GLU A C 1
ATOM 1284 O O . GLU A 1 160 ? 5.075 25.406 0.631 1.00 9.75 160 GLU A O 1
ATOM 1290 N N . ARG A 1 161 ? 3.264 24.378 1.455 1.00 8.36 161 ARG A N 1
ATOM 1291 C CA . ARG A 1 161 ? 4.031 23.293 2.037 1.00 8.55 161 ARG A CA 1
ATOM 1292 C C . ARG A 1 161 ? 4.203 22.217 0.991 1.00 9.72 161 ARG A C 1
ATOM 1293 O O . ARG A 1 161 ? 3.229 21.757 0.407 1.00 11.93 161 ARG A O 1
ATOM 1301 N N . GLU A 1 162 ? 5.423 21.797 0.787 1.00 10.75 162 GLU A N 1
ATOM 1302 C CA . GLU A 1 162 ? 5.739 20.742 -0.185 1.00 13.67 162 GLU A CA 1
ATOM 1303 C C . GLU A 1 162 ? 5.506 19.422 0.474 1.00 17.89 162 GLU A C 1
ATOM 1304 O O . GLU A 1 162 ? 5.390 19.168 1.696 1.00 22.68 162 GLU A O 1
#

Nearest PDB structures (foldseek):
  4iau-assembly1_A  TM=1.006E+00  e=8.024E-30  Geodia cydonium
  5vh1-assembly1_A  TM=4.671E-01  e=3.024E-09  Gallus gallus
  7n37-assembly1_A  TM=4.636E-01  e=7.221E-08  Homo sapiens
  7n39-assembly2_B  TM=4.576E-01  e=1.377E-07  Homo sapiens
  2jdf-assembly1_A  TM=4.655E-01  e=1.901E-07  Homo sapiens